Protein AF-A0A2G9MKJ1-F1 (afdb_monomer)

Solvent-accessible surface area (backbone atoms only — not comparable to full-atom values): 8980 Å² total; per-residue (Å²): 124,79,76,61,61,61,57,54,52,51,53,52,52,50,50,52,52,52,51,51,50,52,50,57,54,51,53,52,54,51,55,57,49,52,59,52,51,53,54,51,43,49,53,47,45,51,52,51,52,41,52,48,34,66,67,51,72,83,43,86,93,69,86,77,92,82,89,78,79,79,44,88,83,56,79,35,44,34,39,46,34,76,71,63,96,83,62,58,71,73,58,60,54,76,37,48,51,48,30,90,88,39,95,74,43,37,73,68,59,38,50,50,53,74,75,34,87,75,40,36,48,49,45,34,59,62,80,77,58,83,68,76,38,55,58,73,94,51,92,38,64,56,101,78,26,47,33,43,76,84

pLDDT: mean 78.62, std 10.5, range [52.94, 96.12]

Sequence (150 aa):
MRKGQTTQIFFFILAIIIIGLLLLFGVKSIMELGGKVEQIDLVRFKIDLESYAEEIGPVYGRWKKLEIDVPAGIERVCFVQYDDPEGDVWYKQYQGLCKNDNEDYNFLMCQAWQDDESRNVYTEPFDKLDIGINLGNIEVGGVDDYYLCV

Radius of gyration: 25.85 Å; Cα contacts (8 Å, |Δi|>4): 139; chains: 1; bounding box: 60×28×83 Å

Secondary structure (DSSP, 8-state):
-THHHHHHHHHHHHHHHHHHHHHHHHHHHHHHHHHHHHHHHHHHHHHHHHHHHHHHTT-TT-------PPPTT--EEEEE----TTS-HHHHHTSGGG-TT-TT--HHHHHHHHH-TT--EEEESGGG--S-B---S---SSTT--EEE-

Foldseek 3Di:
DVPPVVVVVVVVVVVVVVVVVCCVVVVVVVVVVVVVVLVVLLVVLQVVLLVVLVVPVVDPPDDDDDDGDDGPPWPKKKFFADDDPPDDLVVLCPAAQNDPPDPNHDPVVSVCVSPDVQAGMATVVRVSNPDGHHSDHDQDDDPRHRMDMD

Mean predicted aligned error: 11.0 Å

Structure (mmCIF, N/CA/C/O backbone):
data_AF-A0A2G9MKJ1-F1
#
_entry.id   AF-A0A2G9MKJ1-F1
#
loop_
_atom_site.group_PDB
_atom_site.id
_atom_site.type_symbol
_atom_site.label_atom_id
_atom_site.label_alt_id
_atom_site.label_comp_id
_atom_site.label_asym_id
_atom_site.label_entity_id
_atom_site.label_seq_id
_atom_site.pdbx_PDB_ins_code
_atom_site.Cartn_x
_atom_site.Cartn_y
_atom_site.Cartn_z
_atom_site.occupancy
_atom_site.B_iso_or_equiv
_atom_site.auth_seq_id
_atom_site.auth_comp_id
_atom_site.auth_asym_id
_atom_site.auth_atom_id
_atom_site.pdbx_PDB_model_num
ATOM 1 N N . MET A 1 1 ? -37.841 -8.318 59.857 1.00 52.94 1 MET A N 1
ATOM 2 C CA . MET A 1 1 ? -37.088 -8.924 58.731 1.00 52.94 1 MET A CA 1
ATOM 3 C C . MET A 1 1 ? -37.148 -8.157 57.397 1.00 52.94 1 MET A C 1
ATOM 5 O O . MET A 1 1 ? -36.286 -8.397 56.568 1.00 52.94 1 MET A O 1
ATOM 9 N N . ARG A 1 2 ? -38.053 -7.185 57.172 1.00 55.56 2 ARG A N 1
ATOM 10 C CA . ARG A 1 2 ? -38.180 -6.468 55.875 1.00 55.56 2 ARG A CA 1
ATOM 11 C C . ARG A 1 2 ? -37.044 -5.495 55.483 1.00 55.56 2 ARG A C 1
ATOM 13 O O . ARG A 1 2 ? -36.990 -5.103 54.328 1.00 55.56 2 ARG A O 1
ATOM 20 N N . LYS A 1 3 ? -36.135 -5.109 56.392 1.00 54.94 3 LYS A N 1
ATOM 21 C CA . LYS A 1 3 ? -35.065 -4.124 56.105 1.00 54.94 3 LYS A CA 1
ATOM 22 C C . LYS A 1 3 ? -33.829 -4.700 55.385 1.00 54.94 3 LYS A C 1
ATOM 24 O O . LYS A 1 3 ? -33.063 -3.927 54.834 1.00 54.94 3 LYS A O 1
ATOM 29 N N . GLY A 1 4 ? -33.635 -6.025 55.374 1.00 59.06 4 GLY A N 1
ATOM 30 C CA . GLY A 1 4 ? -32.464 -6.658 54.739 1.00 59.06 4 GLY A CA 1
ATOM 31 C C . GLY A 1 4 ? -32.585 -6.842 53.220 1.00 59.06 4 GLY A C 1
ATOM 32 O O . GLY A 1 4 ? -31.583 -6.786 52.515 1.00 59.06 4 GLY A O 1
ATOM 33 N N . GLN A 1 5 ? -33.810 -7.004 52.705 1.00 60.88 5 GLN A N 1
ATOM 34 C CA . GLN A 1 5 ? -34.054 -7.221 51.272 1.00 60.88 5 GLN A CA 1
ATOM 35 C C . GLN A 1 5 ? -33.760 -5.971 50.431 1.00 60.88 5 GLN A C 1
ATOM 37 O O . GLN A 1 5 ? -33.232 -6.083 49.329 1.00 60.88 5 GLN A O 1
ATOM 42 N N . THR A 1 6 ? -34.038 -4.774 50.956 1.00 69.50 6 THR A N 1
ATOM 43 C CA . THR A 1 6 ? -33.821 -3.517 50.224 1.00 69.50 6 THR A CA 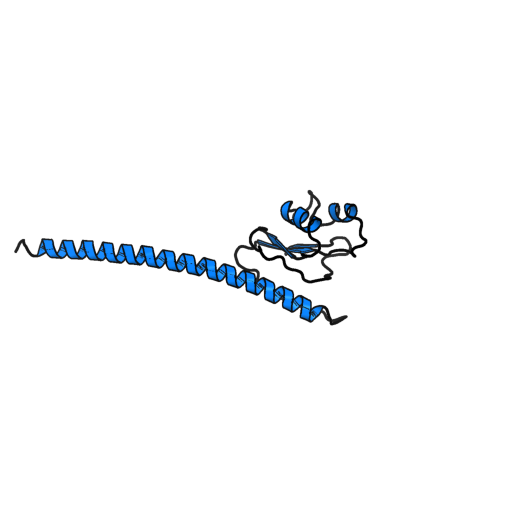1
ATOM 44 C C . THR A 1 6 ? -32.336 -3.238 49.982 1.00 69.50 6 THR A C 1
ATOM 46 O O . THR A 1 6 ? -31.960 -2.792 48.901 1.00 69.50 6 THR A O 1
ATOM 49 N N . THR A 1 7 ? -31.473 -3.556 50.951 1.00 77.00 7 THR A N 1
ATOM 50 C CA . THR A 1 7 ? -30.020 -3.357 50.833 1.00 77.00 7 THR A CA 1
ATOM 51 C C . THR A 1 7 ? -29.408 -4.286 49.786 1.00 77.00 7 THR A C 1
ATOM 53 O O . THR A 1 7 ? -28.542 -3.877 49.018 1.00 77.00 7 THR A O 1
ATOM 56 N N . GLN A 1 8 ? -29.891 -5.527 49.710 1.00 79.56 8 GLN A N 1
ATOM 57 C CA . GLN A 1 8 ? -29.394 -6.520 48.759 1.00 79.56 8 GLN A CA 1
ATOM 58 C C . GLN A 1 8 ? -29.722 -6.141 47.304 1.00 79.56 8 GLN A C 1
ATOM 60 O O . GLN A 1 8 ? -28.884 -6.305 46.421 1.00 79.56 8 GLN A O 1
ATOM 65 N N . ILE A 1 9 ? -30.904 -5.559 47.068 1.00 86.50 9 ILE A N 1
ATOM 66 C CA . ILE A 1 9 ? -31.313 -5.051 45.749 1.00 86.50 9 ILE A CA 1
ATOM 67 C C . ILE A 1 9 ? -30.428 -3.874 45.317 1.00 86.50 9 ILE A C 1
ATOM 69 O O . ILE A 1 9 ? -29.999 -3.819 44.166 1.00 86.50 9 ILE A O 1
ATOM 73 N N . PHE A 1 10 ? -30.098 -2.962 46.238 1.00 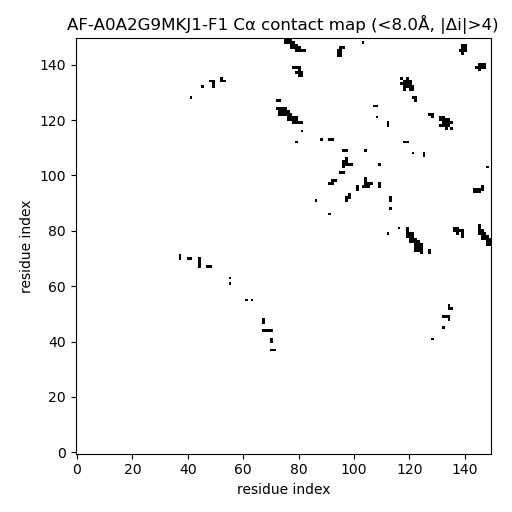89.38 10 PHE A N 1
ATOM 74 C CA . PHE A 1 10 ? -29.226 -1.824 45.940 1.00 89.38 10 PHE A CA 1
ATOM 75 C C . PHE A 1 10 ? -27.823 -2.264 45.491 1.00 89.38 10 PHE A C 1
ATOM 77 O O . PHE A 1 10 ? -27.314 -1.763 44.490 1.00 89.38 10 PHE A O 1
ATOM 84 N N . PHE A 1 11 ? -27.225 -3.247 46.174 1.00 91.94 11 PHE A N 1
ATOM 85 C CA . PHE A 1 11 ? -25.926 -3.798 45.773 1.00 91.94 11 PHE A CA 1
ATOM 86 C C . PHE A 1 11 ? -25.966 -4.480 44.405 1.00 91.94 11 PHE A C 1
ATOM 88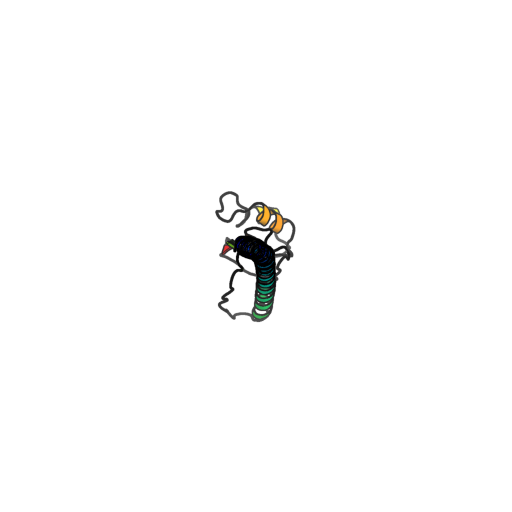 O O . PHE A 1 11 ? -25.016 -4.348 43.638 1.00 91.94 11 PHE A O 1
ATOM 95 N N . PHE A 1 12 ? -27.065 -5.159 44.070 1.00 93.31 12 PHE A N 1
ATOM 96 C CA . PHE A 1 12 ? -27.241 -5.751 42.744 1.00 93.31 12 PHE A CA 1
ATOM 97 C C . PHE A 1 12 ? -27.284 -4.692 41.638 1.00 93.31 12 PHE A C 1
ATOM 99 O O . PHE A 1 12 ? -26.614 -4.845 40.620 1.00 93.31 12 PHE A O 1
ATOM 106 N N . ILE A 1 13 ? -28.019 -3.597 41.851 1.00 94.06 13 ILE A N 1
ATOM 107 C CA . ILE A 1 13 ? -28.082 -2.484 40.892 1.00 94.06 13 ILE A CA 1
ATOM 108 C C . ILE A 1 13 ? -26.697 -1.849 40.726 1.00 94.06 13 ILE A C 1
ATOM 110 O O . ILE A 1 13 ? -26.251 -1.627 39.602 1.00 94.06 13 ILE A O 1
ATOM 114 N N . LEU A 1 14 ? -25.984 -1.614 41.831 1.00 94.25 14 LEU A N 1
ATOM 115 C CA . LEU A 1 14 ? -24.631 -1.063 41.799 1.00 94.25 14 LEU A CA 1
ATOM 116 C C . LEU A 1 14 ? -23.656 -1.980 41.044 1.00 94.25 14 LEU A C 1
ATOM 118 O O . LEU A 1 14 ? -22.877 -1.500 40.225 1.00 94.25 14 LEU A O 1
ATOM 122 N N . ALA A 1 15 ? -23.723 -3.294 41.274 1.00 94.69 15 ALA A N 1
ATOM 123 C CA . ALA A 1 15 ? -22.885 -4.268 40.581 1.00 94.69 15 ALA A CA 1
ATOM 124 C C . ALA A 1 15 ? -23.137 -4.265 39.066 1.00 94.69 15 ALA A C 1
ATOM 126 O O . ALA A 1 15 ? -22.183 -4.261 38.292 1.00 94.69 15 ALA A O 1
ATOM 127 N N . ILE A 1 16 ? -24.401 -4.194 38.634 1.00 95.75 16 ILE A N 1
ATOM 128 C CA . ILE A 1 16 ? -24.758 -4.104 37.209 1.00 95.75 16 ILE A CA 1
ATOM 129 C C . ILE A 1 16 ? -24.205 -2.817 36.588 1.00 95.75 16 ILE A C 1
ATOM 131 O O . ILE A 1 16 ? -23.664 -2.862 35.486 1.00 95.75 16 ILE A O 1
ATOM 135 N N . ILE A 1 17 ? -24.285 -1.686 37.295 1.00 96.12 17 ILE A N 1
ATOM 136 C CA . ILE A 1 17 ? -23.731 -0.409 36.820 1.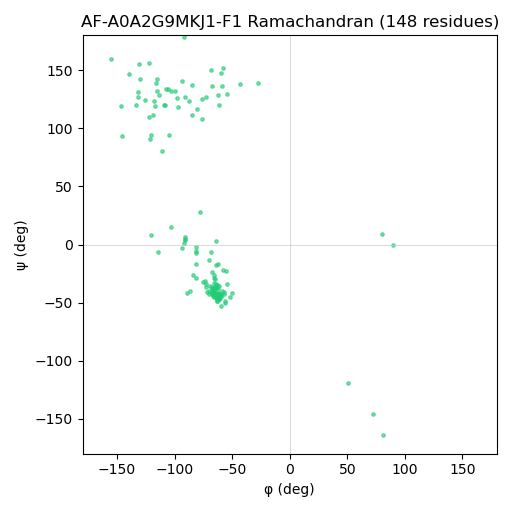00 96.12 17 ILE A CA 1
ATOM 137 C C . ILE A 1 17 ? -22.209 -0.499 36.662 1.00 96.12 17 ILE A C 1
ATOM 139 O O . ILE A 1 17 ? -21.677 -0.082 35.635 1.00 96.12 17 ILE A O 1
ATOM 143 N N . ILE A 1 18 ? -21.507 -1.073 37.643 1.00 95.75 18 ILE A N 1
ATOM 144 C CA . ILE A 1 18 ? -20.048 -1.240 37.588 1.00 95.75 18 ILE A CA 1
ATOM 145 C C . ILE A 1 18 ? -19.653 -2.155 36.424 1.00 95.75 18 ILE A C 1
ATOM 147 O O . ILE A 1 18 ? -18.763 -1.804 35.654 1.00 95.75 18 ILE A O 1
ATOM 151 N N . ILE A 1 19 ? -20.332 -3.293 36.253 1.00 95.38 19 ILE A N 1
ATOM 152 C CA . ILE A 1 19 ? -20.086 -4.211 35.132 1.00 95.38 19 ILE A CA 1
ATOM 153 C C . ILE A 1 19 ? -20.363 -3.510 33.796 1.00 95.38 19 ILE A C 1
ATOM 155 O O . ILE A 1 19 ? -19.555 -3.613 32.877 1.00 95.38 19 ILE A O 1
ATOM 159 N N . GLY A 1 20 ? -21.457 -2.751 33.696 1.00 95.31 20 GLY A N 1
ATOM 160 C CA . GLY A 1 20 ? -21.791 -1.979 32.500 1.00 95.31 20 GLY A CA 1
ATOM 161 C C . GLY A 1 20 ? -20.713 -0.957 32.138 1.00 95.31 20 GLY A C 1
ATOM 162 O O . GLY A 1 20 ? -20.315 -0.870 30.979 1.00 95.31 20 GLY A O 1
ATOM 163 N N . LEU A 1 21 ? -20.178 -0.234 33.127 1.00 93.88 21 LEU A N 1
ATOM 164 C CA . LEU A 1 21 ? -19.066 0.695 32.915 1.00 93.88 21 LEU A CA 1
ATOM 165 C C . LEU A 1 21 ? -17.796 -0.037 32.472 1.00 93.88 21 LEU A C 1
ATOM 167 O O . LEU A 1 21 ? -17.171 0.376 31.499 1.00 93.88 21 LEU A O 1
ATOM 171 N N . LEU A 1 22 ? -17.433 -1.140 33.134 1.00 93.44 22 LEU A N 1
ATOM 172 C CA . LEU A 1 22 ? -16.262 -1.938 32.760 1.00 93.44 22 LEU A CA 1
ATOM 173 C C . LEU A 1 22 ? -16.353 -2.456 31.321 1.00 93.44 22 LEU A C 1
ATOM 175 O O . LEU A 1 22 ? -15.358 -2.417 30.604 1.00 93.44 22 LEU A O 1
ATOM 179 N N . LEU A 1 23 ? -17.537 -2.888 30.880 1.00 92.06 23 LEU A N 1
ATOM 180 C CA . LEU A 1 23 ? -17.759 -3.324 29.503 1.00 92.06 23 LEU A CA 1
ATOM 181 C C . LEU A 1 23 ? -17.636 -2.165 28.509 1.00 92.06 23 LEU A C 1
ATOM 183 O O . LEU A 1 23 ? -16.962 -2.316 27.494 1.00 92.06 23 LEU A O 1
ATOM 187 N N . LEU A 1 24 ? -18.221 -0.999 28.802 1.00 89.56 24 LEU A N 1
ATOM 188 C CA . LEU A 1 24 ? -18.123 0.172 27.923 1.00 89.56 24 LEU A CA 1
ATOM 189 C C . LEU A 1 24 ? -16.675 0.640 27.739 1.00 89.56 24 LEU A C 1
ATOM 191 O O . LEU A 1 24 ? -16.241 0.877 26.612 1.00 89.56 24 LEU A O 1
ATOM 195 N N . PHE A 1 25 ? -15.917 0.750 28.833 1.00 90.00 25 PHE A N 1
ATOM 196 C CA . PHE A 1 25 ? -14.511 1.148 28.762 1.00 90.00 25 PHE A CA 1
ATOM 197 C C . PHE A 1 25 ? -13.637 0.054 28.144 1.00 90.00 25 PHE A C 1
ATOM 199 O O . PHE A 1 25 ? -12.811 0.350 27.284 1.00 90.00 25 PHE A O 1
ATOM 206 N N . GLY A 1 26 ? -13.852 -1.207 28.527 1.00 85.25 26 GLY A N 1
ATOM 207 C CA . GLY A 1 26 ? -13.082 -2.341 28.022 1.00 85.25 26 GLY A CA 1
ATOM 208 C C . GLY A 1 26 ? -13.226 -2.527 26.513 1.00 85.25 26 GLY A C 1
ATOM 209 O O . GLY A 1 26 ? -12.222 -2.641 25.815 1.00 85.25 26 GLY A O 1
ATOM 210 N N . VAL A 1 27 ? -14.456 -2.490 25.988 1.00 85.12 27 VAL A N 1
ATOM 211 C CA . VAL A 1 27 ? -14.712 -2.649 24.546 1.00 85.12 27 VAL A CA 1
ATOM 212 C C . VAL A 1 27 ? -14.091 -1.505 23.747 1.00 85.12 27 VAL A C 1
ATOM 214 O O . VAL A 1 27 ? -13.430 -1.761 22.742 1.00 85.12 27 VAL A O 1
ATOM 217 N N . LYS A 1 28 ? -14.228 -0.253 24.208 1.00 85.12 28 LYS A N 1
ATOM 218 C CA . LYS A 1 28 ? -13.632 0.903 23.524 1.00 85.12 28 LYS A CA 1
ATOM 219 C C . LYS A 1 28 ? -12.109 0.779 23.421 1.00 85.12 28 LYS A C 1
ATOM 221 O O . LYS A 1 28 ? -11.557 0.986 22.344 1.00 85.12 28 LYS A O 1
ATOM 226 N N . SER A 1 29 ? -11.436 0.397 24.506 1.00 78.50 29 SER A N 1
ATOM 227 C CA . SER A 1 29 ? -9.981 0.215 24.494 1.00 78.50 29 SER A CA 1
ATOM 228 C C . SER A 1 29 ? -9.535 -0.914 23.562 1.00 78.50 29 SER A C 1
ATOM 230 O O . SER A 1 29 ? -8.513 -0.774 22.900 1.00 78.50 29 SER A O 1
ATOM 232 N N . ILE A 1 30 ? -10.301 -2.005 23.456 1.00 79.56 30 ILE A N 1
ATOM 233 C CA . ILE A 1 30 ? -10.000 -3.094 22.512 1.00 79.56 30 ILE A CA 1
ATOM 234 C C . ILE A 1 30 ? -10.130 -2.611 21.061 1.00 79.56 30 ILE A C 1
ATOM 236 O O . ILE A 1 30 ? -9.256 -2.897 20.244 1.00 79.56 30 ILE A O 1
ATOM 240 N N . MET A 1 31 ? -11.177 -1.845 20.742 1.00 77.81 31 MET A N 1
ATOM 241 C CA . MET A 1 31 ? -11.373 -1.300 19.392 1.00 77.81 31 MET A CA 1
ATOM 242 C C . MET A 1 31 ? -10.261 -0.320 18.995 1.00 77.81 31 MET A C 1
ATOM 244 O O . MET A 1 31 ? -9.754 -0.385 17.878 1.00 77.81 31 MET A O 1
ATOM 248 N N . GLU A 1 32 ? -9.835 0.552 19.913 1.00 77.06 32 GLU A N 1
ATOM 249 C CA . GLU A 1 32 ? -8.722 1.483 19.674 1.00 77.06 32 GLU A CA 1
ATOM 250 C C . GLU A 1 32 ? -7.376 0.766 19.495 1.00 77.06 32 GLU A C 1
ATOM 252 O O . GLU A 1 32 ? -6.532 1.223 18.725 1.00 77.06 32 GLU A O 1
ATOM 257 N N . LEU A 1 33 ? -7.161 -0.358 20.187 1.00 73.88 33 LEU A N 1
ATOM 258 C CA . LEU A 1 33 ? -5.975 -1.191 19.986 1.00 73.88 33 LEU A CA 1
ATOM 259 C C . LEU A 1 33 ? -5.986 -1.859 18.608 1.00 73.88 33 LEU A C 1
ATOM 261 O O . LEU A 1 33 ? -4.952 -1.859 17.947 1.00 73.88 33 LEU A O 1
ATOM 265 N N . GLY A 1 34 ? -7.140 -2.360 18.154 1.00 72.44 34 GLY A N 1
ATOM 266 C CA . GLY A 1 34 ? -7.285 -2.972 16.829 1.00 72.44 34 GLY A CA 1
ATOM 267 C C . GLY A 1 34 ? -6.864 -2.035 15.695 1.00 72.44 34 GLY A C 1
ATOM 268 O O . GLY A 1 34 ? -6.027 -2.404 14.878 1.00 72.44 34 GLY A O 1
ATOM 269 N N . GLY A 1 35 ? -7.345 -0.786 15.705 1.00 73.19 35 GLY A N 1
ATOM 270 C CA . GLY A 1 35 ? -6.971 0.197 14.678 1.00 73.19 35 GLY A CA 1
ATOM 271 C C . GLY A 1 35 ? -5.483 0.578 14.686 1.00 73.19 35 GLY A C 1
ATOM 272 O O . GLY A 1 35 ? -4.916 0.883 13.642 1.00 73.19 35 GLY A O 1
ATOM 273 N N . LYS A 1 36 ? -4.813 0.530 15.846 1.00 72.94 36 LYS A N 1
ATOM 274 C CA . LYS A 1 36 ? -3.362 0.779 15.930 1.00 72.94 36 LYS A CA 1
ATOM 275 C C . LYS A 1 36 ? -2.536 -0.372 15.368 1.00 72.94 36 LYS A C 1
ATOM 277 O O . LYS A 1 36 ? -1.469 -0.123 14.819 1.00 72.94 36 LYS A O 1
ATOM 282 N N . VAL A 1 37 ? -3.004 -1.610 15.524 1.00 74.31 37 VAL A N 1
ATOM 283 C CA . VAL A 1 37 ? -2.338 -2.785 14.947 1.00 74.31 37 VAL A CA 1
ATOM 284 C C . VAL A 1 37 ? -2.389 -2.720 13.419 1.00 74.31 37 VAL A C 1
ATOM 286 O O . VAL A 1 37 ? -1.344 -2.845 12.794 1.00 74.31 37 VAL A O 1
ATOM 289 N N . GLU A 1 38 ? -3.546 -2.386 12.837 1.00 77.31 38 GLU A N 1
ATOM 290 C CA . GLU A 1 38 ? -3.700 -2.217 11.380 1.00 77.31 38 GLU A CA 1
ATOM 291 C C . GLU A 1 38 ? -2.721 -1.166 10.818 1.00 77.31 38 GLU A C 1
ATOM 293 O O . GLU A 1 38 ? -2.050 -1.406 9.817 1.00 77.31 38 GLU A O 1
ATOM 298 N N . GLN A 1 39 ? -2.545 -0.033 11.510 1.00 78.69 39 GLN A N 1
ATOM 299 C CA . GLN A 1 39 ? -1.567 0.990 11.111 1.00 78.69 39 GLN A CA 1
ATOM 300 C C . GLN A 1 39 ? -0.115 0.496 11.170 1.00 78.69 39 GLN A C 1
ATOM 302 O O . GLN A 1 39 ? 0.694 0.863 10.321 1.00 78.69 39 GLN A O 1
ATOM 307 N N . ILE A 1 40 ? 0.236 -0.320 12.167 1.00 83.38 40 ILE A N 1
ATOM 308 C CA . ILE A 1 40 ? 1.588 -0.882 12.286 1.00 83.38 40 ILE A CA 1
ATOM 309 C C . ILE A 1 40 ? 1.861 -1.864 11.145 1.00 83.38 40 ILE A C 1
ATOM 311 O O . ILE A 1 40 ? 2.962 -1.854 10.595 1.00 83.38 40 ILE A O 1
ATOM 315 N N . ASP A 1 41 ? 0.877 -2.680 10.775 1.00 85.94 41 ASP A N 1
ATOM 316 C CA . ASP A 1 41 ? 1.026 -3.666 9.705 1.00 85.94 41 ASP A CA 1
ATOM 317 C C . ASP A 1 41 ? 1.183 -2.993 8.333 1.00 85.94 41 ASP A C 1
ATOM 319 O O . ASP A 1 41 ? 2.029 -3.410 7.547 1.00 85.94 41 ASP A O 1
ATOM 323 N N . LEU A 1 42 ? 0.482 -1.880 8.083 1.00 83.88 42 LEU A N 1
ATOM 324 C CA . LEU A 1 42 ? 0.678 -1.054 6.881 1.00 83.88 42 LEU A CA 1
ATOM 325 C C . LEU A 1 42 ? 2.095 -0.474 6.789 1.00 83.88 42 LEU A C 1
ATOM 327 O O . LEU A 1 42 ? 2.724 -0.503 5.7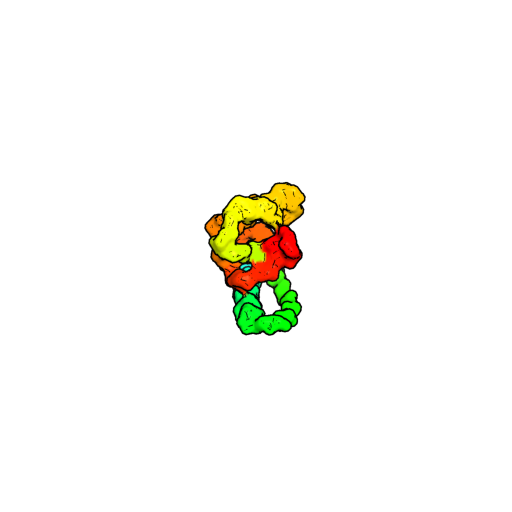31 1.00 83.88 42 LEU A O 1
ATOM 331 N N . VAL A 1 43 ? 2.621 0.036 7.906 1.00 85.94 43 VAL A N 1
ATOM 332 C CA . VAL A 1 43 ? 3.989 0.573 7.958 1.00 85.94 43 VAL A CA 1
ATOM 333 C C . VAL A 1 43 ? 5.020 -0.532 7.731 1.00 85.94 43 VAL A C 1
ATOM 335 O O . VAL A 1 43 ? 5.996 -0.311 7.017 1.00 85.94 43 VAL A O 1
ATOM 338 N N . ARG A 1 44 ? 4.810 -1.721 8.305 1.00 88.25 44 ARG A N 1
ATOM 339 C CA . ARG A 1 44 ? 5.685 -2.881 8.081 1.00 88.25 44 ARG A CA 1
ATOM 340 C C . ARG A 1 44 ? 5.671 -3.328 6.630 1.00 88.25 44 ARG A C 1
ATOM 342 O O . ARG A 1 44 ? 6.738 -3.432 6.048 1.00 88.25 44 ARG A O 1
ATOM 349 N N . PHE A 1 45 ? 4.489 -3.479 6.039 1.00 89.12 45 PHE A N 1
ATOM 350 C CA . PHE A 1 45 ? 4.333 -3.824 4.628 1.00 89.12 45 PHE A CA 1
ATOM 351 C C . PHE A 1 45 ? 5.128 -2.885 3.716 1.00 89.12 45 PHE A C 1
ATOM 353 O O . PHE A 1 45 ? 5.856 -3.344 2.839 1.00 89.12 45 PHE A O 1
ATOM 360 N N . LYS A 1 46 ? 5.052 -1.573 3.972 1.00 87.19 46 LYS A N 1
ATOM 361 C CA . LYS A 1 46 ? 5.853 -0.576 3.258 1.00 87.19 46 LYS A CA 1
ATOM 362 C C . LYS A 1 46 ? 7.360 -0.808 3.429 1.00 87.19 46 LYS A C 1
ATOM 364 O O . LYS A 1 46 ? 8.076 -0.860 2.434 1.00 87.19 46 LYS A O 1
ATOM 369 N N . ILE A 1 47 ? 7.832 -0.928 4.671 1.00 88.75 47 ILE A N 1
ATOM 370 C CA . ILE A 1 47 ? 9.261 -1.111 4.973 1.00 88.75 47 ILE A CA 1
ATOM 371 C C . ILE A 1 47 ? 9.790 -2.392 4.328 1.00 88.75 47 ILE A C 1
ATOM 373 O O . ILE A 1 47 ? 10.879 -2.386 3.761 1.00 88.75 47 ILE A O 1
ATOM 377 N N . ASP A 1 48 ? 9.022 -3.474 4.407 1.00 89.00 48 ASP A N 1
ATOM 378 C CA . ASP A 1 48 ? 9.400 -4.764 3.848 1.00 89.00 48 ASP A CA 1
ATOM 379 C C . ASP A 1 48 ? 9.526 -4.649 2.325 1.00 89.00 48 ASP A C 1
ATOM 381 O O . ASP A 1 48 ? 10.566 -4.997 1.770 1.00 89.00 48 ASP A O 1
ATOM 385 N N . LEU A 1 49 ? 8.529 -4.062 1.652 1.00 88.06 49 LEU A N 1
ATOM 386 C CA . LEU A 1 49 ? 8.567 -3.802 0.210 1.00 88.06 49 LEU A CA 1
ATOM 387 C C . LEU A 1 49 ? 9.780 -2.969 -0.226 1.00 88.06 49 LEU A C 1
ATOM 389 O O . LEU A 1 49 ? 10.492 -3.369 -1.150 1.00 88.06 49 LEU A O 1
ATOM 393 N N . GLU A 1 50 ? 10.031 -1.838 0.438 1.00 87.44 50 GLU A N 1
ATOM 394 C CA . GLU A 1 50 ? 11.182 -0.973 0.147 1.00 87.44 50 GLU A CA 1
ATOM 395 C C . GLU A 1 50 ? 12.499 -1.730 0.367 1.00 87.44 50 GLU A C 1
ATOM 397 O O . GLU A 1 50 ? 13.366 -1.749 -0.509 1.00 87.44 50 GLU A O 1
ATOM 402 N N . SER A 1 51 ? 12.618 -2.449 1.487 1.00 87.00 51 SER A N 1
ATOM 403 C CA . SER A 1 51 ? 13.805 -3.246 1.798 1.00 87.00 51 SER A CA 1
ATOM 404 C C . SER A 1 51 ? 14.056 -4.343 0.763 1.00 87.00 51 SER A C 1
ATOM 406 O O . SER A 1 51 ? 15.214 -4.648 0.467 1.00 87.00 51 SER A O 1
ATOM 408 N N . TYR A 1 52 ? 13.006 -4.952 0.210 1.00 83.50 52 TYR A N 1
ATOM 409 C CA . TYR A 1 52 ? 13.149 -5.970 -0.826 1.00 83.50 52 TYR A CA 1
ATOM 410 C C . TYR A 1 52 ? 13.592 -5.385 -2.162 1.00 83.50 52 TYR A C 1
ATOM 412 O O . TYR A 1 52 ? 14.457 -5.971 -2.819 1.00 83.50 52 TYR A O 1
ATOM 420 N N . ALA A 1 53 ? 13.049 -4.232 -2.553 1.00 81.62 53 ALA A N 1
ATOM 421 C CA . ALA A 1 53 ? 13.498 -3.535 -3.752 1.00 81.62 53 ALA A CA 1
ATOM 422 C C . ALA A 1 53 ? 14.980 -3.140 -3.645 1.00 81.62 53 ALA A C 1
ATOM 424 O O . ALA A 1 53 ? 15.750 -3.375 -4.579 1.00 81.62 53 ALA A O 1
ATOM 425 N N . GLU A 1 54 ? 15.411 -2.649 -2.480 1.00 82.06 54 GLU A N 1
ATOM 426 C CA . GLU A 1 54 ? 16.817 -2.328 -2.211 1.00 82.06 54 GLU A CA 1
ATOM 427 C C . GLU A 1 54 ? 17.740 -3.559 -2.243 1.00 82.06 54 GLU A C 1
ATOM 429 O O . GLU A 1 54 ? 18.881 -3.463 -2.696 1.00 82.06 54 GLU A O 1
ATOM 434 N N . GLU A 1 55 ? 17.276 -4.729 -1.791 1.00 79.25 55 GLU A N 1
ATOM 435 C CA . GLU A 1 55 ? 18.079 -5.961 -1.801 1.00 79.25 55 GLU A CA 1
ATOM 436 C C . GLU A 1 55 ? 18.258 -6.530 -3.221 1.00 79.25 55 GLU A C 1
ATOM 438 O O . GLU A 1 55 ? 19.318 -7.076 -3.552 1.00 79.25 55 GLU A O 1
ATOM 443 N N . ILE A 1 56 ? 17.224 -6.421 -4.062 1.00 72.00 56 ILE A N 1
ATOM 444 C CA . ILE A 1 56 ? 17.191 -7.014 -5.408 1.00 72.00 56 ILE A CA 1
ATOM 445 C C . ILE A 1 56 ? 17.828 -6.082 -6.449 1.00 72.00 56 ILE A C 1
ATOM 447 O O . ILE A 1 56 ? 18.598 -6.552 -7.292 1.00 72.00 56 ILE A O 1
ATOM 451 N N . GLY A 1 57 ? 17.583 -4.771 -6.357 1.00 66.69 57 GLY A N 1
ATOM 452 C CA . GLY A 1 57 ? 18.049 -3.758 -7.312 1.00 66.69 57 GLY A CA 1
ATOM 453 C C . GLY A 1 57 ? 19.546 -3.796 -7.676 1.00 66.69 57 GLY A C 1
ATOM 454 O O . GLY A 1 57 ? 19.874 -3.665 -8.856 1.00 66.69 57 GLY A O 1
ATOM 455 N N . PRO A 1 58 ? 20.492 -4.018 -6.740 1.00 63.09 58 PRO A N 1
ATOM 456 C CA . PRO A 1 58 ? 21.916 -4.001 -7.065 1.00 63.09 58 PRO A CA 1
ATOM 457 C C . PRO A 1 58 ? 22.444 -5.306 -7.680 1.00 63.09 58 PRO A C 1
ATOM 459 O O . PRO A 1 58 ? 23.635 -5.368 -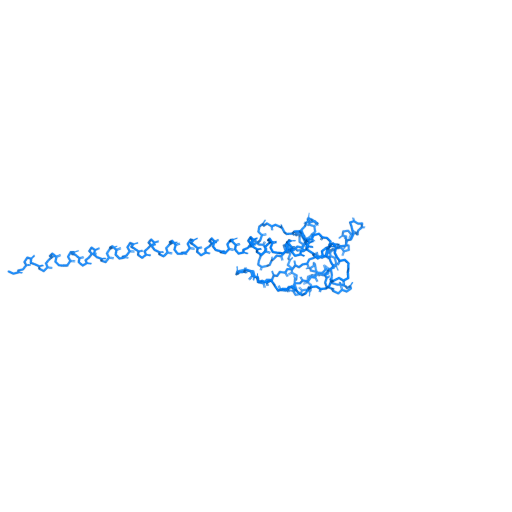7.999 1.00 63.09 58 PRO A O 1
ATOM 462 N N . VAL A 1 59 ? 21.632 -6.366 -7.836 1.00 61.25 59 VAL A N 1
ATOM 463 C CA . VAL A 1 59 ? 22.156 -7.685 -8.223 1.00 61.25 59 VAL A CA 1
ATOM 464 C C . VAL A 1 59 ? 21.557 -8.214 -9.518 1.00 61.25 59 VAL A C 1
ATOM 466 O O . VAL A 1 59 ? 20.595 -8.980 -9.536 1.00 61.25 59 VAL A O 1
ATOM 469 N N . TYR A 1 60 ? 22.233 -7.875 -10.611 1.00 62.72 60 TYR A N 1
ATOM 470 C CA . TYR A 1 60 ? 21.905 -8.340 -11.952 1.00 62.72 60 TYR A CA 1
ATOM 471 C C . TYR A 1 60 ? 21.829 -9.878 -12.037 1.00 62.72 60 TYR A C 1
ATOM 473 O O . TYR A 1 60 ? 22.751 -10.588 -11.625 1.00 62.72 60 TYR A O 1
ATOM 481 N N . GLY A 1 61 ? 20.730 -10.397 -12.594 1.00 66.12 61 GLY A N 1
ATOM 482 C CA . GLY A 1 61 ? 20.547 -11.821 -12.907 1.00 66.12 61 GLY A CA 1
ATOM 483 C C . GLY A 1 61 ? 20.143 -12.731 -11.739 1.00 66.12 61 GLY A C 1
ATOM 484 O O . GLY A 1 61 ? 20.132 -13.953 -11.913 1.00 66.12 61 GLY A O 1
ATOM 485 N N . ARG A 1 62 ? 19.806 -12.185 -10.560 1.00 67.06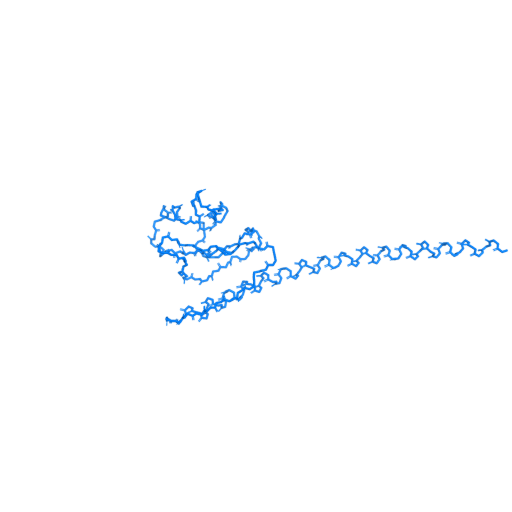 62 ARG A N 1
ATOM 486 C CA . ARG A 1 62 ? 19.216 -12.965 -9.459 1.00 67.06 62 ARG A CA 1
ATOM 487 C C . ARG A 1 62 ? 17.702 -12.796 -9.410 1.00 67.06 62 ARG A C 1
ATOM 489 O O . ARG A 1 62 ? 17.185 -11.691 -9.413 1.00 67.06 62 ARG A O 1
ATOM 496 N N . TRP A 1 63 ? 17.018 -13.928 -9.300 1.00 66.88 63 TRP A N 1
ATOM 497 C CA . TRP A 1 63 ? 15.569 -14.027 -9.192 1.00 66.88 63 TRP A CA 1
ATOM 498 C C . TRP A 1 63 ? 15.285 -14.468 -7.760 1.00 66.88 63 TRP A C 1
ATOM 500 O O . TRP A 1 63 ? 15.772 -15.520 -7.334 1.00 66.88 63 TRP A O 1
ATOM 510 N N . LYS A 1 64 ? 14.546 -13.664 -6.998 1.00 73.25 64 LYS A N 1
ATOM 511 C CA . LYS A 1 64 ? 14.136 -14.007 -5.635 1.00 73.25 64 LYS A CA 1
ATOM 512 C C . LYS A 1 64 ? 12.619 -14.071 -5.616 1.00 73.25 64 LYS A C 1
ATOM 514 O O . LYS A 1 64 ? 11.959 -13.111 -5.995 1.00 73.25 64 LYS A O 1
ATOM 519 N N . LYS A 1 65 ? 12.070 -15.215 -5.204 1.00 76.56 65 LYS A N 1
ATOM 520 C CA . LYS A 1 65 ? 10.637 -15.300 -4.934 1.00 76.56 65 LYS A CA 1
ATOM 521 C C . LYS A 1 65 ? 10.370 -14.540 -3.645 1.00 76.56 65 LYS A C 1
ATOM 523 O O . LYS A 1 65 ? 11.022 -14.806 -2.634 1.00 76.56 65 LYS A O 1
ATOM 528 N N . LEU A 1 66 ? 9.424 -13.618 -3.716 1.00 75.00 66 LEU A N 1
ATOM 529 C CA . LEU A 1 66 ? 8.996 -12.826 -2.588 1.00 75.00 66 LEU A CA 1
ATOM 530 C C . LEU A 1 66 ? 7.612 -13.278 -2.135 1.00 75.00 66 LEU A C 1
ATOM 532 O O . LEU A 1 66 ? 6.728 -13.498 -2.960 1.00 75.00 66 LEU A O 1
ATOM 536 N N . GLU A 1 67 ? 7.456 -13.452 -0.830 1.00 80.56 67 GLU A N 1
ATOM 537 C CA . GLU A 1 67 ? 6.172 -13.706 -0.185 1.00 80.56 67 GLU A CA 1
ATOM 538 C C . GLU A 1 67 ? 5.954 -12.537 0.769 1.00 80.56 67 GLU A C 1
ATOM 540 O O . GLU A 1 67 ? 6.728 -12.356 1.706 1.00 80.56 67 GLU A O 1
ATOM 545 N N . ILE A 1 68 ? 4.967 -11.697 0.458 1.00 80.88 68 ILE A N 1
ATOM 546 C CA . ILE A 1 68 ? 4.594 -10.546 1.276 1.00 80.88 68 ILE A CA 1
ATOM 547 C C . ILE A 1 68 ? 3.189 -10.793 1.796 1.00 80.88 68 ILE A C 1
ATOM 549 O O . ILE A 1 68 ? 2.289 -11.120 1.019 1.00 80.88 68 ILE A O 1
ATOM 553 N N . ASP A 1 69 ? 3.005 -10.593 3.095 1.00 84.62 69 ASP A N 1
ATOM 554 C CA . ASP A 1 69 ? 1.684 -10.578 3.701 1.00 84.62 69 ASP A CA 1
ATOM 555 C C . ASP A 1 69 ? 1.042 -9.209 3.471 1.00 84.62 69 ASP A C 1
ATOM 557 O O . ASP A 1 69 ? 1.540 -8.180 3.933 1.00 84.62 69 ASP A O 1
ATOM 561 N N . VAL A 1 70 ? -0.069 -9.196 2.737 1.00 85.81 70 VAL A N 1
ATOM 562 C CA . VAL A 1 70 ? -0.845 -7.977 2.496 1.00 85.81 70 VAL A CA 1
ATOM 563 C C . VAL A 1 70 ? -1.649 -7.639 3.763 1.00 85.81 70 VAL A C 1
ATOM 565 O O . VAL A 1 70 ? -2.398 -8.493 4.251 1.00 85.81 70 VAL A O 1
ATOM 568 N N . PRO A 1 71 ? -1.511 -6.420 4.321 1.00 86.06 71 PRO A N 1
ATOM 569 C CA . PRO A 1 71 ? -2.251 -6.001 5.507 1.00 86.06 71 PRO A CA 1
ATOM 570 C C . PRO A 1 71 ? -3.768 -6.072 5.329 1.00 86.06 71 PRO A C 1
ATOM 572 O O . PRO A 1 71 ? -4.308 -5.882 4.238 1.00 86.06 71 PRO A O 1
ATOM 575 N N . ALA A 1 72 ? -4.475 -6.288 6.438 1.00 82.50 72 ALA A N 1
ATOM 576 C CA . ALA A 1 72 ? -5.930 -6.332 6.436 1.00 82.50 72 ALA A CA 1
ATOM 577 C C . ALA A 1 72 ? -6.530 -5.010 5.927 1.00 82.50 72 ALA A C 1
ATOM 579 O O . ALA A 1 72 ? -6.113 -3.927 6.329 1.00 82.50 72 ALA A O 1
ATOM 580 N N . GLY A 1 73 ? -7.547 -5.111 5.070 1.00 83.44 73 GLY A N 1
ATOM 581 C CA . GLY A 1 73 ? -8.232 -3.947 4.507 1.00 83.44 73 GLY A CA 1
ATOM 582 C C . GLY A 1 73 ? -7.640 -3.423 3.200 1.00 83.44 73 GLY A C 1
ATOM 583 O O . GLY A 1 73 ? -8.201 -2.468 2.673 1.00 83.44 73 GLY A O 1
ATOM 584 N N . ILE A 1 74 ? -6.570 -4.038 2.684 1.00 87.56 74 ILE A N 1
ATOM 585 C CA . ILE A 1 74 ? -6.133 -3.901 1.291 1.00 87.56 74 ILE A CA 1
ATOM 586 C C . ILE A 1 74 ? -6.658 -5.109 0.515 1.00 87.56 74 ILE A C 1
ATOM 588 O O . ILE A 1 74 ? -6.442 -6.254 0.910 1.00 87.56 74 ILE A O 1
ATOM 592 N N . GLU A 1 75 ? -7.374 -4.842 -0.569 1.00 86.75 75 GLU A N 1
ATOM 593 C CA . GLU A 1 75 ? -7.930 -5.855 -1.464 1.00 86.75 75 GLU A CA 1
ATOM 594 C C . GLU A 1 75 ? -6.948 -6.216 -2.573 1.00 86.75 75 GLU A C 1
ATOM 596 O O . GLU A 1 75 ? -6.810 -7.392 -2.899 1.00 86.75 75 GLU A O 1
ATOM 601 N N . ARG A 1 76 ? -6.273 -5.205 -3.132 1.00 86.50 76 ARG A N 1
ATOM 602 C CA . ARG A 1 76 ? -5.308 -5.359 -4.223 1.00 86.50 76 ARG A CA 1
ATOM 603 C C . ARG A 1 76 ? -4.097 -4.461 -4.026 1.00 86.50 76 ARG A C 1
ATOM 605 O O . ARG A 1 76 ? -4.221 -3.338 -3.530 1.00 86.50 76 ARG A O 1
ATOM 612 N N . VAL A 1 77 ? -2.939 -4.935 -4.469 1.00 87.94 77 VAL A N 1
ATOM 613 C CA . VAL A 1 77 ? -1.703 -4.156 -4.583 1.00 87.94 77 VAL A CA 1
ATOM 614 C C . VAL A 1 77 ? -1.313 -4.101 -6.053 1.00 87.94 77 VAL A C 1
ATOM 616 O O . VAL A 1 77 ? -1.064 -5.127 -6.676 1.00 87.94 77 VAL A O 1
ATOM 619 N N . CYS A 1 78 ? -1.244 -2.896 -6.605 1.00 87.38 78 CYS A N 1
ATOM 620 C CA . CYS A 1 78 ? -0.866 -2.658 -7.987 1.00 87.38 78 CYS A CA 1
ATOM 621 C C . CYS A 1 78 ? 0.523 -2.040 -8.063 1.00 87.38 78 CYS A C 1
ATOM 623 O O . CYS A 1 78 ? 0.766 -0.944 -7.557 1.00 87.38 78 CYS A O 1
ATOM 625 N N . PHE A 1 79 ? 1.418 -2.743 -8.736 1.00 87.94 79 PHE A N 1
ATOM 626 C CA . PHE A 1 79 ? 2.741 -2.282 -9.104 1.00 87.94 79 PHE A CA 1
ATOM 627 C C . PHE A 1 79 ? 2.684 -1.685 -10.500 1.00 87.94 79 PHE A C 1
ATOM 629 O O . PHE A 1 79 ? 2.000 -2.210 -11.377 1.00 87.94 79 PHE A O 1
ATOM 636 N N . VAL A 1 80 ? 3.408 -0.597 -10.709 1.00 84.75 80 VAL A N 1
ATOM 637 C CA . VAL A 1 80 ? 3.358 0.170 -11.945 1.00 84.75 80 VAL A CA 1
ATOM 638 C C . VAL A 1 80 ? 4.772 0.445 -12.422 1.00 84.75 80 VAL A C 1
ATOM 640 O O . VAL A 1 80 ? 5.601 0.958 -11.680 1.00 84.75 80 VAL A O 1
ATOM 643 N N . GLN A 1 81 ? 5.058 0.102 -13.668 1.00 81.62 81 GLN A N 1
ATOM 644 C CA . GLN A 1 81 ? 6.328 0.404 -14.299 1.00 81.62 81 GLN A CA 1
ATOM 645 C C . GLN A 1 81 ? 6.249 1.791 -14.928 1.00 81.62 81 GLN A C 1
ATOM 647 O O . GLN A 1 81 ? 5.398 2.070 -15.774 1.00 81.62 81 GLN A O 1
ATOM 652 N N . TYR A 1 82 ? 7.172 2.660 -14.529 1.00 75.69 82 TYR A N 1
ATOM 653 C CA . TYR A 1 82 ? 7.456 3.869 -15.283 1.00 75.69 82 TYR A CA 1
ATOM 654 C C . TYR A 1 82 ? 8.454 3.517 -16.372 1.00 75.69 82 TYR A C 1
ATOM 656 O O . TYR A 1 82 ? 9.606 3.200 -16.079 1.00 75.69 82 TYR A O 1
ATOM 664 N N . ASP A 1 83 ? 8.006 3.565 -17.623 1.00 64.25 83 ASP A N 1
ATOM 665 C CA . ASP A 1 83 ? 8.942 3.651 -18.736 1.00 64.25 83 ASP A CA 1
ATOM 666 C C . ASP A 1 83 ? 9.783 4.924 -18.594 1.00 64.25 83 ASP A C 1
ATOM 668 O O . ASP A 1 83 ? 9.310 5.931 -18.056 1.00 64.25 83 ASP A O 1
ATOM 672 N N . ASP A 1 84 ? 11.034 4.820 -19.053 1.00 59.03 84 ASP A N 1
ATOM 673 C CA . ASP A 1 84 ? 12.086 5.844 -19.084 1.00 59.03 84 ASP A CA 1
ATOM 674 C C . ASP A 1 84 ? 11.507 7.279 -19.168 1.00 59.03 84 ASP A C 1
ATOM 676 O O . ASP A 1 84 ? 10.568 7.511 -19.939 1.00 59.03 84 ASP A O 1
ATOM 680 N N . PRO A 1 85 ? 12.056 8.281 -18.449 1.00 55.25 85 PRO A N 1
ATOM 681 C CA . PRO A 1 85 ? 11.462 9.618 -18.308 1.00 55.25 85 PRO A CA 1
ATOM 682 C C . PRO A 1 85 ? 11.363 10.426 -19.620 1.00 55.25 85 PRO A C 1
ATOM 684 O O . PRO A 1 85 ? 10.923 11.573 -19.613 1.00 55.25 85 PRO A O 1
ATOM 687 N N . GLU A 1 86 ? 11.756 9.841 -20.753 1.00 57.75 86 GLU A N 1
ATOM 688 C CA . GLU A 1 86 ? 11.590 10.377 -22.106 1.00 57.75 86 GLU A CA 1
ATOM 689 C C . GLU A 1 86 ? 10.304 9.892 -22.815 1.00 57.75 86 GLU A C 1
ATOM 691 O O . GLU A 1 86 ? 10.022 10.324 -23.935 1.00 57.75 86 GLU A O 1
ATOM 696 N N . GLY A 1 87 ? 9.506 9.016 -22.192 1.00 59.34 87 GLY A N 1
ATOM 697 C CA . GLY A 1 87 ? 8.244 8.520 -22.748 1.00 59.34 87 GLY A CA 1
ATOM 698 C C . GLY A 1 87 ? 7.155 9.598 -22.854 1.00 59.34 87 GLY A C 1
ATOM 699 O O . GLY A 1 87 ? 6.929 10.373 -21.926 1.00 59.34 87 GLY A O 1
ATOM 700 N N . ASP A 1 88 ? 6.442 9.636 -23.984 1.00 59.59 88 ASP A N 1
ATOM 701 C CA . ASP A 1 88 ? 5.334 10.571 -24.219 1.00 59.59 88 ASP A CA 1
ATOM 702 C C . ASP A 1 88 ? 4.187 10.342 -23.203 1.00 59.59 88 ASP A C 1
ATOM 704 O O . ASP A 1 88 ? 3.697 9.225 -23.043 1.00 59.59 88 ASP A O 1
ATOM 708 N N . VAL A 1 89 ? 3.719 11.402 -22.532 1.00 62.56 89 VAL A N 1
ATOM 709 C CA . VAL A 1 89 ? 2.595 11.373 -21.571 1.00 62.56 89 VAL A CA 1
ATOM 710 C C . VAL A 1 89 ? 1.331 10.760 -22.186 1.00 62.56 89 VAL A C 1
ATOM 712 O O . VAL A 1 89 ? 0.591 10.045 -21.508 1.00 62.56 89 VAL A O 1
ATOM 715 N N . TRP A 1 90 ? 1.097 10.976 -23.487 1.00 60.50 90 TRP A N 1
ATOM 716 C CA . TRP A 1 90 ? -0.030 10.371 -24.198 1.00 60.50 90 TRP A CA 1
ATOM 717 C C . TRP A 1 90 ? 0.066 8.844 -24.227 1.00 60.50 90 TRP A C 1
ATOM 719 O O . TRP A 1 90 ? -0.955 8.174 -24.121 1.00 60.50 90 TRP A O 1
ATOM 729 N N . TYR A 1 91 ? 1.270 8.278 -24.321 1.00 61.00 91 TYR A N 1
ATOM 730 C CA . TYR A 1 91 ? 1.484 6.830 -24.324 1.00 61.00 91 TYR A CA 1
ATOM 731 C C . TYR A 1 91 ? 1.090 6.198 -22.978 1.00 61.00 91 TYR A C 1
ATOM 733 O O . TYR A 1 91 ? 0.400 5.181 -22.969 1.00 61.00 91 TYR A O 1
ATOM 741 N N . LYS A 1 92 ? 1.389 6.864 -21.851 1.00 64.06 92 LYS A N 1
ATOM 742 C CA . LYS A 1 92 ? 1.040 6.404 -20.490 1.00 64.06 92 LYS A CA 1
ATOM 743 C C . LYS A 1 92 ? -0.475 6.290 -20.266 1.00 64.06 92 LYS A C 1
ATOM 745 O O . LYS A 1 92 ? -0.944 5.336 -19.654 1.00 64.06 92 LYS A O 1
ATOM 750 N N . GLN A 1 93 ? -1.267 7.219 -20.812 1.00 63.09 93 GLN A N 1
ATOM 751 C CA . GLN A 1 93 ? -2.731 7.207 -20.666 1.00 63.09 93 GLN A CA 1
ATOM 752 C C . GLN A 1 93 ? -3.399 6.001 -21.354 1.00 63.09 93 GLN A C 1
ATOM 754 O O . GLN A 1 93 ? -4.461 5.556 -20.921 1.00 63.09 93 GLN A O 1
ATOM 759 N N . TYR A 1 94 ? -2.795 5.473 -22.422 1.00 59.56 94 TYR A N 1
ATOM 760 C CA . TYR A 1 94 ? -3.365 4.385 -23.222 1.00 59.56 94 TYR A CA 1
ATOM 761 C C . TYR A 1 94 ? -2.731 3.018 -22.939 1.00 59.56 94 TYR A C 1
ATOM 763 O O . TYR A 1 94 ? -2.951 2.083 -23.711 1.00 59.56 94 TYR A O 1
ATOM 771 N N . GLN A 1 95 ? -1.986 2.864 -21.841 1.00 66.81 95 GLN A N 1
ATOM 772 C CA . GLN A 1 95 ? -1.386 1.594 -21.438 1.00 66.81 95 GLN A CA 1
ATOM 773 C C . GLN A 1 95 ? -1.952 1.056 -20.124 1.00 66.81 95 GLN A C 1
ATOM 775 O O . GLN A 1 95 ? -2.251 1.802 -19.194 1.00 66.81 95 GLN A O 1
ATOM 780 N N . GLY A 1 96 ? -2.110 -0.270 -20.077 1.00 72.50 96 GLY A N 1
ATOM 781 C CA . GLY A 1 96 ? -2.420 -1.023 -18.865 1.00 72.50 96 GLY A CA 1
ATOM 782 C C . GLY A 1 96 ? -3.601 -0.509 -18.029 1.00 72.50 96 GLY A C 1
ATOM 783 O O . GLY A 1 96 ? -4.739 -0.461 -18.507 1.00 72.50 96 GLY A O 1
ATOM 784 N N . LEU A 1 97 ? -3.301 -0.145 -16.774 1.00 76.75 97 LEU A N 1
ATOM 785 C CA . LEU A 1 97 ? -4.223 0.220 -15.683 1.00 76.75 97 LEU A CA 1
ATOM 786 C C . LEU A 1 97 ? -5.150 1.411 -15.996 1.00 76.75 97 LEU A C 1
ATOM 788 O O . LEU A 1 97 ? -6.198 1.557 -15.375 1.00 76.75 97 LEU A O 1
ATOM 792 N N . CYS A 1 98 ? -4.785 2.275 -16.949 1.00 82.62 98 CYS A N 1
ATOM 793 C CA . CYS A 1 98 ? -5.532 3.493 -17.286 1.00 82.62 98 CYS A CA 1
ATOM 794 C C . CYS A 1 98 ? -6.592 3.311 -18.387 1.00 82.62 98 CYS A C 1
ATOM 796 O O . CYS A 1 98 ? -7.225 4.286 -18.804 1.00 82.62 98 CYS A O 1
ATOM 798 N N . LYS A 1 99 ? -6.817 2.081 -18.864 1.00 83.25 99 LYS A N 1
ATOM 799 C CA . LYS A 1 99 ? -7.834 1.795 -19.881 1.00 83.25 99 LYS A CA 1
ATOM 800 C C . LYS A 1 99 ? -9.181 1.447 -19.243 1.00 83.25 99 LYS A C 1
ATOM 802 O O . LYS A 1 99 ? -9.263 0.534 -18.436 1.00 83.25 99 LYS A O 1
ATOM 807 N N . ASN A 1 100 ? -10.251 2.133 -19.648 1.00 77.50 100 ASN A N 1
ATOM 808 C CA . ASN A 1 100 ? -11.596 1.953 -19.074 1.00 77.50 100 ASN A CA 1
ATOM 809 C C . ASN A 1 100 ? -12.201 0.547 -19.269 1.00 77.50 100 ASN A C 1
ATOM 811 O O . ASN A 1 100 ? -13.203 0.226 -18.635 1.00 77.50 100 ASN A O 1
ATOM 815 N N . ASP A 1 101 ? -11.669 -0.252 -20.192 1.00 81.88 101 ASP A N 1
ATOM 816 C CA . ASP A 1 101 ? -12.071 -1.636 -20.462 1.00 81.88 101 ASP A CA 1
ATOM 817 C C . ASP A 1 101 ? -11.266 -2.672 -19.657 1.00 81.88 101 ASP A C 1
ATOM 819 O O . ASP A 1 101 ? -11.510 -3.869 -19.791 1.00 81.88 101 ASP A O 1
ATOM 823 N N . ASN A 1 102 ? -10.337 -2.221 -18.811 1.00 82.88 102 ASN A N 1
ATOM 824 C CA . ASN A 1 102 ? -9.526 -3.066 -17.947 1.00 82.88 102 ASN A CA 1
ATOM 825 C C . ASN A 1 102 ? -10.252 -3.387 -16.625 1.00 82.88 102 ASN A C 1
ATOM 827 O O . ASN A 1 102 ? -10.836 -2.503 -15.999 1.00 82.88 102 ASN A O 1
ATOM 831 N N . GLU A 1 103 ? -10.188 -4.640 -16.172 1.00 84.88 103 GLU A N 1
ATOM 832 C CA . GLU A 1 103 ? -10.763 -5.086 -14.890 1.00 84.88 103 GLU A CA 1
ATOM 833 C C . GLU A 1 103 ? -10.042 -4.476 -13.673 1.00 84.88 103 GLU A C 1
ATOM 835 O O . GLU A 1 103 ? -10.626 -4.320 -12.596 1.00 84.88 103 GLU A O 1
ATOM 840 N N . ASP A 1 104 ? -8.784 -4.077 -13.856 1.00 83.50 104 ASP A N 1
ATOM 841 C CA . ASP A 1 104 ? -7.983 -3.386 -12.846 1.00 83.50 104 ASP A CA 1
ATOM 842 C C . ASP A 1 104 ? -8.101 -1.859 -12.935 1.00 83.50 104 ASP A C 1
ATOM 844 O O . ASP A 1 104 ? -7.443 -1.139 -12.184 1.00 83.50 104 ASP A O 1
ATOM 848 N N . TYR A 1 105 ? -8.943 -1.334 -13.834 1.00 85.19 105 TYR A N 1
ATOM 849 C CA . TYR A 1 105 ? -9.110 0.106 -13.981 1.00 85.19 105 TYR A CA 1
ATOM 850 C C . TYR A 1 105 ? -9.637 0.744 -12.695 1.00 85.19 105 TYR A C 1
ATOM 852 O O . TYR A 1 105 ? -10.758 0.488 -12.249 1.00 85.19 105 TYR A O 1
ATOM 860 N N . ASN A 1 106 ? -8.853 1.674 -12.157 1.00 84.81 106 ASN A N 1
ATOM 861 C CA . ASN A 1 106 ? -9.269 2.541 -11.071 1.00 84.81 106 ASN A CA 1
ATOM 862 C C . ASN A 1 106 ? -8.878 3.986 -11.399 1.00 84.81 106 ASN A C 1
ATOM 864 O O . ASN A 1 106 ? -7.702 4.309 -11.575 1.00 84.81 106 ASN A O 1
ATOM 868 N N . PHE A 1 107 ? -9.878 4.868 -11.468 1.00 84.69 107 PHE A N 1
ATOM 869 C CA . PHE A 1 107 ? -9.683 6.274 -11.828 1.00 84.69 107 PHE A CA 1
ATOM 870 C C . PHE A 1 107 ? -8.685 6.991 -10.904 1.00 84.69 107 PHE A C 1
ATOM 872 O O . PHE A 1 107 ? -7.847 7.746 -11.390 1.00 84.69 107 PHE A O 1
ATOM 879 N N . LEU A 1 108 ? -8.740 6.739 -9.590 1.00 84.81 108 LEU A N 1
ATOM 880 C CA . LEU A 1 108 ? -7.849 7.388 -8.621 1.00 84.81 108 LEU A CA 1
ATOM 881 C C . LEU A 1 108 ? -6.410 6.894 -8.766 1.00 84.81 108 LEU A C 1
ATOM 883 O O . LEU A 1 108 ? -5.484 7.696 -8.701 1.00 84.81 108 LEU A O 1
ATOM 887 N N . MET A 1 109 ? -6.225 5.595 -9.005 1.00 82.25 109 MET A N 1
ATOM 888 C CA . MET A 1 109 ? -4.898 5.015 -9.233 1.00 82.25 109 MET A CA 1
ATOM 889 C C . MET A 1 109 ? -4.302 5.512 -10.548 1.00 82.25 109 MET A C 1
ATOM 891 O O . MET A 1 109 ? -3.142 5.902 -10.575 1.00 82.25 109 MET A O 1
ATOM 895 N N . CYS A 1 110 ? -5.102 5.573 -11.617 1.00 82.62 110 CYS A N 1
ATOM 896 C CA . CYS A 1 110 ? -4.670 6.115 -12.902 1.00 82.62 110 CYS A CA 1
ATOM 897 C C . CYS A 1 110 ? -4.285 7.599 -12.796 1.00 82.62 110 CYS A C 1
ATOM 899 O O . CYS A 1 110 ? -3.244 8.005 -13.306 1.00 82.62 110 CYS A O 1
ATOM 901 N N . GLN A 1 111 ? -5.083 8.404 -12.087 1.00 83.06 111 GLN A N 1
ATOM 902 C CA . GLN A 1 111 ? -4.738 9.799 -11.828 1.00 83.06 111 GLN A CA 1
ATOM 903 C C . GLN A 1 111 ? -3.435 9.908 -11.021 1.00 83.06 111 GLN A C 1
ATOM 905 O O . GLN A 1 111 ? -2.545 10.663 -11.392 1.00 83.06 111 GLN A O 1
ATOM 910 N N . ALA A 1 112 ? -3.290 9.124 -9.949 1.00 81.88 112 ALA A N 1
ATOM 911 C CA . ALA A 1 112 ? -2.086 9.133 -9.122 1.00 81.88 112 ALA A CA 1
ATOM 912 C C . ALA A 1 112 ? -0.830 8.670 -9.872 1.00 81.88 112 ALA A C 1
ATOM 914 O O . ALA A 1 112 ? 0.253 9.188 -9.607 1.00 81.88 112 ALA A O 1
ATOM 915 N N . TRP A 1 113 ? -0.982 7.721 -10.795 1.00 80.50 113 TRP A N 1
ATOM 916 C CA . TRP A 1 113 ? 0.071 7.261 -11.694 1.00 80.50 113 TRP A CA 1
ATOM 917 C C . TRP A 1 113 ? 0.520 8.366 -12.660 1.00 80.50 113 TRP A C 1
ATOM 919 O O . TRP A 1 113 ? 1.712 8.558 -12.883 1.00 80.50 113 TRP A O 1
ATOM 929 N N . GLN A 1 114 ? -0.422 9.134 -13.206 1.00 78.69 114 GLN A N 1
ATOM 930 C CA . GLN A 1 114 ? -0.113 10.228 -14.132 1.00 78.69 114 GLN A CA 1
ATOM 931 C C . GLN A 1 114 ? 0.450 11.472 -13.433 1.00 78.69 114 GLN A C 1
ATOM 933 O O . GLN A 1 114 ? 1.262 12.184 -14.020 1.00 78.69 114 GLN A O 1
ATOM 938 N N . ASP A 1 115 ? 0.020 11.736 -12.198 1.00 78.81 115 ASP A N 1
ATOM 939 C CA . ASP A 1 115 ? 0.387 12.946 -11.457 1.00 78.81 115 ASP A CA 1
ATOM 940 C C . ASP A 1 115 ? 1.744 12.826 -10.738 1.00 78.81 115 ASP A C 1
ATOM 942 O O . ASP A 1 115 ? 2.381 13.847 -10.465 1.00 78.81 115 ASP A O 1
ATOM 946 N N . ASP A 1 116 ? 2.187 11.611 -10.392 1.00 75.75 116 ASP A N 1
ATOM 947 C CA . ASP A 1 116 ? 3.366 11.412 -9.546 1.00 75.75 116 ASP A CA 1
ATOM 948 C C . ASP A 1 116 ? 4.187 10.166 -9.904 1.00 75.75 116 ASP A C 1
ATOM 950 O O . ASP A 1 116 ? 3.997 9.083 -9.350 1.00 75.75 116 ASP A O 1
ATOM 954 N N . GLU A 1 117 ? 5.197 10.378 -10.749 1.00 73.25 117 GLU A N 1
ATOM 955 C CA . GLU A 1 117 ? 6.149 9.347 -11.178 1.00 73.25 117 GLU A CA 1
ATOM 956 C C . GLU A 1 117 ? 7.084 8.854 -10.064 1.00 73.25 117 GLU A C 1
ATOM 958 O O . GLU A 1 117 ? 7.850 7.910 -10.250 1.00 73.25 117 GLU A O 1
ATOM 963 N N . SER A 1 118 ? 7.044 9.479 -8.883 1.00 75.56 118 SER A N 1
ATOM 964 C CA . SER A 1 118 ? 7.864 9.056 -7.752 1.00 75.56 118 SER A CA 1
ATOM 965 C C . SER A 1 118 ? 7.274 7.878 -6.984 1.00 75.56 118 SER A C 1
ATOM 967 O O . SER A 1 118 ? 7.929 7.386 -6.071 1.00 75.56 118 SER A O 1
ATOM 969 N N . ARG A 1 119 ? 6.061 7.413 -7.304 1.00 84.12 119 ARG A N 1
ATOM 970 C CA . ARG A 1 119 ? 5.403 6.300 -6.600 1.00 84.12 119 ARG A CA 1
ATOM 971 C C . ARG A 1 119 ? 4.997 5.231 -7.586 1.00 84.12 119 ARG A C 1
ATOM 973 O O . ARG A 1 119 ? 4.270 5.519 -8.517 1.00 84.12 119 ARG A O 1
ATOM 980 N N . ASN A 1 120 ? 5.430 3.998 -7.385 1.00 86.12 120 ASN A N 1
ATOM 981 C CA . ASN A 1 120 ? 5.201 2.902 -8.331 1.00 86.12 120 ASN A CA 1
ATOM 982 C C . ASN A 1 120 ? 4.427 1.727 -7.717 1.00 86.12 120 ASN A C 1
ATOM 984 O O . ASN A 1 120 ? 4.287 0.683 -8.349 1.00 86.12 120 ASN A O 1
ATOM 988 N N . VAL A 1 121 ? 3.915 1.890 -6.494 1.00 88.62 121 VAL A N 1
ATOM 989 C CA . VAL A 1 121 ? 3.027 0.921 -5.847 1.00 88.62 121 VAL A CA 1
ATOM 990 C C . VAL A 1 121 ? 1.819 1.645 -5.282 1.00 88.62 121 VAL A C 1
ATOM 992 O O . VAL A 1 121 ? 1.943 2.637 -4.558 1.00 88.62 121 VAL A O 1
ATOM 995 N N . TYR A 1 122 ? 0.650 1.107 -5.594 1.00 87.44 122 TYR A N 1
ATOM 996 C CA . TYR A 1 122 ? -0.648 1.621 -5.195 1.00 87.44 122 TYR A CA 1
ATOM 997 C C . TYR A 1 122 ? -1.494 0.492 -4.613 1.00 87.44 122 TYR A C 1
ATOM 999 O O . TYR A 1 122 ? -1.292 -0.676 -4.938 1.00 87.44 122 TYR A O 1
ATOM 1007 N N . THR A 1 123 ? -2.456 0.828 -3.761 1.00 87.88 123 THR A N 1
ATOM 1008 C CA . THR A 1 123 ? -3.364 -0.155 -3.159 1.00 87.88 123 THR A CA 1
ATOM 1009 C C . THR A 1 123 ? -4.807 0.164 -3.475 1.00 87.88 123 THR A C 1
ATOM 1011 O O . THR A 1 123 ? -5.160 1.320 -3.701 1.00 87.88 123 THR A O 1
ATOM 1014 N N . GLU A 1 124 ? -5.657 -0.850 -3.420 1.00 84.75 124 GLU A N 1
ATOM 1015 C CA . GLU A 1 124 ? -7.099 -0.673 -3.366 1.00 84.75 124 GLU A CA 1
ATOM 1016 C C . GLU A 1 124 ? -7.639 -1.162 -2.015 1.00 84.75 124 GLU A C 1
ATOM 1018 O O . GLU A 1 124 ? -7.323 -2.285 -1.619 1.00 84.75 124 GLU A O 1
ATOM 1023 N N . PRO A 1 125 ? -8.437 -0.353 -1.294 1.00 85.25 125 PRO A N 1
ATOM 1024 C CA . PRO A 1 125 ? -8.768 1.041 -1.593 1.00 85.25 125 PRO A CA 1
ATOM 1025 C C . PRO A 1 125 ? -7.555 1.989 -1.446 1.00 85.25 125 PRO A C 1
ATOM 1027 O O . PRO A 1 125 ? -6.621 1.739 -0.680 1.00 85.25 125 PRO A O 1
ATOM 1030 N N . PHE A 1 126 ? -7.555 3.071 -2.235 1.00 75.62 126 PHE A N 1
ATOM 1031 C CA . PHE A 1 126 ? -6.403 3.974 -2.424 1.00 75.62 126 PHE A CA 1
ATOM 1032 C C . PHE A 1 126 ? -5.995 4.747 -1.162 1.00 75.62 126 PHE A C 1
ATOM 1034 O O . PHE A 1 126 ? -4.842 5.129 -1.002 1.00 75.62 126 PHE A O 1
ATOM 1041 N N . ASP A 1 127 ? -6.933 4.968 -0.248 1.00 73.25 127 ASP A N 1
ATOM 1042 C CA . ASP A 1 127 ? -6.752 5.734 0.986 1.00 73.25 127 ASP A CA 1
ATOM 1043 C C . ASP A 1 127 ? -6.102 4.933 2.124 1.00 73.25 127 ASP A C 1
ATOM 1045 O O . ASP A 1 127 ? -5.761 5.497 3.164 1.00 73.25 127 ASP A O 1
ATOM 1049 N N . LYS A 1 128 ? -5.916 3.619 1.950 1.00 74.69 128 LYS A N 1
ATOM 1050 C CA . LYS A 1 128 ? -5.316 2.765 2.984 1.00 74.69 128 LYS A CA 1
ATOM 1051 C C . LYS A 1 128 ? -3.822 2.979 3.137 1.00 74.69 128 LYS A C 1
ATOM 1053 O O . LYS A 1 128 ? -3.306 2.856 4.247 1.00 74.69 128 LYS A O 1
ATOM 1058 N N . LEU A 1 129 ? -3.138 3.327 2.051 1.00 71.31 129 LEU A N 1
ATOM 1059 C CA . LEU A 1 129 ? -1.707 3.590 2.049 1.00 71.31 129 LEU A CA 1
ATOM 1060 C C . LEU A 1 129 ? -1.451 5.080 1.798 1.00 71.31 129 LEU A C 1
ATOM 1062 O O . LEU A 1 129 ? -1.117 5.512 0.702 1.00 71.31 129 LEU A O 1
ATOM 1066 N N . ASP A 1 130 ? -1.589 5.876 2.858 1.00 64.88 130 ASP A N 1
ATOM 1067 C CA . ASP A 1 130 ? -1.358 7.332 2.825 1.00 64.88 130 ASP A CA 1
ATOM 1068 C C . ASP A 1 130 ? 0.118 7.684 2.517 1.00 64.88 130 ASP A C 1
ATOM 1070 O O . ASP A 1 130 ? 0.469 8.792 2.113 1.00 64.88 130 ASP A O 1
ATOM 1074 N N . ILE A 1 131 ? 1.015 6.709 2.690 1.00 63.09 131 ILE A N 1
ATOM 1075 C CA . ILE A 1 131 ? 2.456 6.855 2.515 1.00 63.09 131 ILE A CA 1
ATOM 1076 C C . ILE A 1 131 ? 2.853 6.194 1.198 1.00 63.09 131 ILE A C 1
ATOM 1078 O O . ILE A 1 131 ? 3.124 5.000 1.165 1.00 63.09 131 ILE A O 1
ATOM 1082 N N . GLY A 1 132 ? 2.925 6.967 0.118 1.00 69.94 132 GLY A N 1
ATOM 1083 C CA . GLY A 1 132 ? 3.415 6.479 -1.171 1.00 69.94 132 GLY A CA 1
ATOM 1084 C C . GLY A 1 132 ? 4.671 5.606 -1.070 1.00 69.94 132 GLY A C 1
ATOM 1085 O O . GLY A 1 132 ? 5.582 5.921 -0.294 1.00 69.94 132 GLY A O 1
ATOM 1086 N N . ILE A 1 133 ? 4.709 4.514 -1.834 1.00 84.62 133 ILE A N 1
ATOM 1087 C CA . ILE A 1 133 ? 5.856 3.602 -1.912 1.00 84.62 133 ILE A CA 1
ATOM 1088 C C . ILE A 1 133 ? 6.569 3.829 -3.247 1.00 84.62 133 ILE A C 1
ATOM 1090 O O . ILE A 1 133 ? 5.930 3.897 -4.300 1.00 84.62 133 ILE A O 1
ATOM 1094 N N . ASN A 1 134 ? 7.897 3.925 -3.181 1.00 85.25 134 ASN A N 1
ATOM 1095 C CA . ASN A 1 134 ? 8.769 4.002 -4.343 1.00 85.25 134 ASN A CA 1
ATOM 1096 C C . ASN A 1 134 ? 9.784 2.859 -4.300 1.00 85.25 134 ASN A C 1
ATOM 1098 O O . ASN A 1 134 ? 10.694 2.863 -3.477 1.00 85.25 134 ASN A O 1
ATOM 1102 N N . LEU A 1 135 ? 9.640 1.899 -5.204 1.00 84.00 135 LEU A N 1
ATOM 1103 C CA . LEU A 1 135 ? 10.571 0.785 -5.379 1.00 84.00 135 LEU A CA 1
ATOM 1104 C C . LEU A 1 135 ? 11.681 1.083 -6.405 1.00 84.00 135 LEU A C 1
ATOM 1106 O O . LEU A 1 135 ? 12.450 0.194 -6.757 1.00 84.00 135 LEU A O 1
ATOM 1110 N N . GLY A 1 136 ? 11.764 2.315 -6.912 1.00 79.50 136 GLY A N 1
ATOM 1111 C CA . GLY A 1 136 ? 12.692 2.716 -7.963 1.00 79.50 136 GLY A CA 1
ATOM 1112 C C . GLY A 1 136 ? 12.303 2.164 -9.335 1.00 79.50 136 GLY A C 1
ATOM 1113 O O . GLY A 1 136 ? 11.125 2.022 -9.659 1.00 79.50 136 GLY A O 1
ATOM 1114 N N . ASN A 1 137 ? 13.302 1.848 -10.157 1.00 77.56 137 ASN A N 1
ATOM 1115 C CA . ASN A 1 137 ? 13.062 1.255 -11.469 1.00 77.56 137 ASN A CA 1
ATOM 1116 C C . AS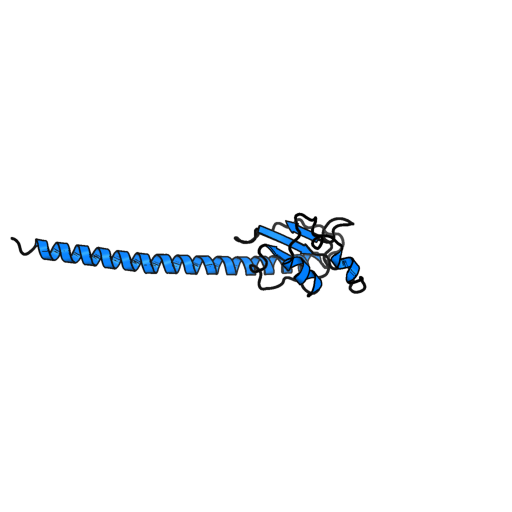N A 1 137 ? 12.695 -0.220 -11.293 1.00 77.56 137 ASN A C 1
ATOM 1118 O O . ASN A 1 137 ? 13.549 -1.041 -10.953 1.00 77.56 137 ASN A O 1
ATOM 1122 N N . ILE A 1 138 ? 11.423 -0.534 -11.523 1.00 78.75 138 ILE A N 1
ATOM 1123 C CA . ILE A 1 138 ? 10.891 -1.894 -11.505 1.00 78.75 138 ILE A CA 1
ATOM 1124 C C . ILE A 1 138 ? 10.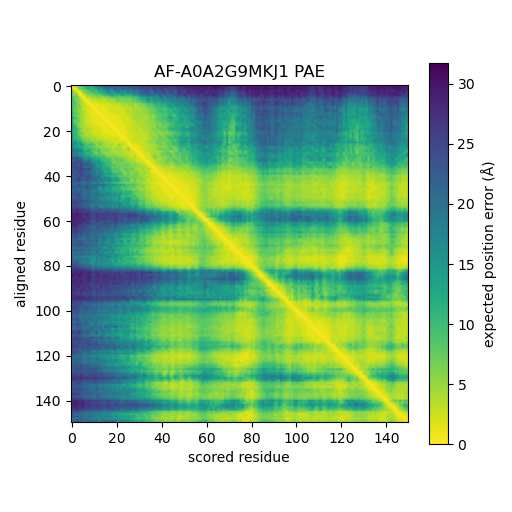394 -2.257 -12.899 1.00 78.75 138 ILE A C 1
ATOM 1126 O O . ILE A 1 138 ? 9.760 -1.442 -13.564 1.00 78.75 138 ILE A O 1
ATOM 1130 N N . GLU A 1 139 ? 10.669 -3.487 -13.318 1.00 78.25 139 GLU A N 1
ATOM 1131 C CA . GLU A 1 139 ? 10.033 -4.086 -14.488 1.00 78.25 139 GLU A CA 1
ATOM 1132 C C . GLU A 1 139 ? 8.876 -4.955 -13.991 1.00 78.25 139 GLU A C 1
ATOM 1134 O O . GLU A 1 139 ? 9.094 -5.886 -13.207 1.00 78.25 139 GLU A O 1
ATOM 1139 N N . VAL A 1 140 ? 7.645 -4.629 -14.388 1.00 78.56 140 VAL A N 1
ATOM 1140 C CA . VAL A 1 140 ? 6.444 -5.361 -13.964 1.00 78.56 140 VAL A CA 1
ATOM 1141 C C . VAL A 1 140 ? 5.579 -5.736 -15.156 1.00 78.56 140 VAL A C 1
ATOM 1143 O O . VAL A 1 140 ? 5.430 -4.959 -16.089 1.00 78.56 140 VAL A O 1
ATOM 1146 N N . GLY A 1 141 ? 4.991 -6.931 -15.090 1.00 67.44 141 GLY A N 1
ATOM 1147 C CA . GLY A 1 141 ? 4.068 -7.434 -16.105 1.00 67.44 141 GLY A CA 1
ATOM 1148 C C . GLY A 1 141 ? 4.741 -8.023 -17.352 1.00 67.44 141 GLY A C 1
ATOM 1149 O O . GLY A 1 141 ? 5.900 -8.444 -17.332 1.00 67.44 141 GLY A O 1
ATOM 1150 N N . GLY A 1 142 ? 3.942 -8.179 -18.410 1.00 63.47 142 GLY A N 1
ATOM 1151 C CA . GLY A 1 142 ? 4.378 -8.669 -19.721 1.00 63.47 142 GLY A CA 1
ATOM 1152 C C . GLY A 1 142 ? 4.778 -7.525 -20.655 1.00 63.47 142 GLY A C 1
ATOM 1153 O O . GLY A 1 142 ? 4.640 -6.361 -20.313 1.00 63.47 142 GLY A O 1
ATOM 1154 N N . VAL A 1 143 ? 5.223 -7.851 -21.873 1.00 58.75 143 VAL A N 1
ATOM 1155 C CA . VAL A 1 143 ? 5.753 -6.880 -22.862 1.00 58.75 143 VAL A CA 1
ATOM 1156 C C . VAL A 1 143 ? 4.776 -5.733 -23.194 1.00 58.75 143 VAL A C 1
ATOM 1158 O O . VAL A 1 143 ? 5.221 -4.671 -23.614 1.00 58.75 143 VAL A O 1
ATOM 1161 N N . ASP A 1 144 ? 3.471 -5.929 -22.974 1.00 62.97 144 ASP A N 1
ATOM 1162 C CA . ASP A 1 144 ? 2.414 -4.957 -23.291 1.00 62.97 144 ASP A CA 1
ATOM 1163 C C . ASP A 1 144 ? 1.686 -4.391 -22.050 1.00 62.97 144 ASP A C 1
ATOM 1165 O O . ASP A 1 144 ? 0.883 -3.460 -22.177 1.00 62.97 144 ASP A O 1
ATOM 1169 N N . ASP A 1 145 ? 1.979 -4.924 -20.858 1.00 71.38 145 ASP A N 1
ATOM 1170 C CA . ASP A 1 145 ? 1.315 -4.575 -19.601 1.00 71.38 145 ASP A CA 1
ATOM 1171 C C . ASP A 1 145 ? 2.351 -4.045 -18.611 1.00 71.38 145 ASP A C 1
ATOM 1173 O O . ASP A 1 145 ? 2.977 -4.801 -17.881 1.00 71.38 145 ASP A O 1
ATOM 1177 N N . TYR A 1 146 ? 2.508 -2.723 -18.570 1.00 79.56 146 TYR A N 1
ATOM 1178 C CA . TYR A 1 146 ? 3.444 -1.999 -17.697 1.00 79.56 146 TYR A CA 1
ATOM 1179 C C . TYR A 1 146 ? 2.946 -1.883 -16.249 1.00 79.56 146 TYR A C 1
ATOM 1181 O O . TYR A 1 146 ? 3.212 -0.908 -15.546 1.00 79.56 146 TYR A O 1
ATOM 1189 N N . TYR A 1 147 ? 2.134 -2.837 -15.808 1.00 84.75 147 TYR A N 1
ATOM 1190 C CA . TYR A 1 147 ? 1.558 -2.856 -14.475 1.00 84.75 147 TYR A CA 1
ATOM 1191 C C . TYR A 1 147 ? 1.213 -4.292 -14.070 1.00 84.75 147 TYR A C 1
ATOM 1193 O O . TYR A 1 147 ? 1.056 -5.177 -14.910 1.00 84.75 147 TYR A O 1
ATOM 1201 N N . LEU A 1 148 ? 1.082 -4.521 -12.767 1.00 86.56 148 LEU A N 1
ATOM 1202 C CA . LEU A 1 148 ? 0.649 -5.792 -12.199 1.00 86.56 148 LEU A CA 1
ATOM 1203 C C . LEU A 1 148 ? -0.166 -5.534 -10.935 1.00 86.56 148 LEU A C 1
ATOM 1205 O O . LEU A 1 148 ? 0.380 -5.009 -9.969 1.00 86.56 148 LEU A O 1
ATOM 1209 N N . CYS A 1 149 ? -1.431 -5.947 -10.921 1.00 86.31 149 CYS A N 1
ATOM 1210 C CA . CYS A 1 149 ? -2.270 -5.959 -9.725 1.00 86.31 149 CYS A CA 1
ATOM 1211 C C . CYS A 1 149 ? -2.404 -7.386 -9.182 1.00 86.31 149 CYS A C 1
ATOM 1213 O O . CYS A 1 149 ? -2.664 -8.318 -9.945 1.00 86.31 149 CYS A O 1
ATOM 1215 N N . VAL A 1 150 ? -2.205 -7.551 -7.874 1.00 84.38 150 VAL A N 1
ATOM 1216 C CA . VAL A 1 150 ? -2.279 -8.830 -7.143 1.00 84.38 150 VAL A CA 1
ATOM 1217 C C . VAL A 1 150 ? -3.100 -8.715 -5.875 1.00 84.38 150 VAL A C 1
ATOM 1219 O O . VAL A 1 150 ? -3.123 -7.611 -5.282 1.00 84.38 150 VAL A O 1
#